Protein AF-A0A380G2Q2-F1 (afdb_monomer_lite)

Organism: NCBI:txid1276936

Radius of gyration: 17.7 Å; chains: 1; bounding box: 60×22×44 Å

Foldseek 3Di:
DVQLLVLLVCLLVDPDPVSNVVSNVVSVVVVCVCVVVVLVQLCLVCVPCSVVSVVVVVVVVVVCVVVVVVVLVVQCVVPNPNSNSVVVSVVVVVVVVVVVPDDRRPPPPPPDD

InterPro domains:
  IPR020846 Major facilitator superfamily domain [PS50850] (1-107)
  IPR036259 MFS transporter superfamily [G3DSA:1.20.1250.20] (1-113)
  IPR036259 MFS transporter superfamily [SSF103473] (1-109)

Sequence (113 aa):
MICAAICFLIIPFTHSIVAIMILMMIGNAFIFLPNGVYWSVIIDTAPSKTGTYGGITHFFVNTATVIAPTLTGYLVASYGYSSMFISAVVASLISIVAMCFVKPGEKRMAKHN

Structure (mmCIF, N/CA/C/O backbone):
data_AF-A0A380G2Q2-F1
#
_entry.id   AF-A0A380G2Q2-F1
#
loop_
_atom_site.group_PDB
_atom_site.id
_atom_site.type_symbol
_atom_site.label_atom_id
_atom_site.label_alt_id
_atom_site.label_comp_id
_atom_site.label_asym_id
_atom_site.label_entity_id
_atom_site.label_seq_id
_atom_site.pdbx_PDB_ins_code
_atom_site.Cartn_x
_atom_site.Cartn_y
_atom_site.Cartn_z
_atom_site.occupancy
_atom_site.B_iso_or_equiv
_atom_site.auth_seq_id
_atom_site.auth_comp_id
_atom_site.auth_asym_id
_atom_site.auth_atom_id
_atom_site.pdbx_PDB_model_num
ATOM 1 N N . MET A 1 1 ? 6.469 -1.885 2.450 1.00 72.25 1 MET A N 1
ATOM 2 C CA . MET A 1 1 ? 5.073 -2.341 2.238 1.00 72.25 1 MET A CA 1
ATOM 3 C C . MET A 1 1 ? 4.586 -3.231 3.381 1.00 72.25 1 MET A C 1
ATOM 5 O O . MET A 1 1 ? 3.566 -2.897 3.959 1.00 72.25 1 MET A O 1
ATOM 9 N N . ILE A 1 2 ? 5.323 -4.278 3.787 1.00 77.25 2 ILE A N 1
ATOM 10 C CA . ILE A 1 2 ? 4.938 -5.152 4.922 1.00 77.25 2 ILE A CA 1
ATOM 11 C C . ILE A 1 2 ? 4.740 -4.366 6.232 1.00 77.25 2 ILE A C 1
ATOM 13 O O . ILE A 1 2 ? 3.688 -4.482 6.850 1.00 77.25 2 ILE A O 1
ATOM 17 N N . CYS A 1 3 ? 5.685 -3.497 6.615 1.00 76.00 3 CYS A N 1
ATOM 18 C CA . CYS A 1 3 ? 5.548 -2.688 7.837 1.00 76.00 3 CYS A CA 1
ATOM 19 C C . CYS A 1 3 ? 4.319 -1.763 7.802 1.00 76.00 3 CYS A C 1
ATOM 21 O O . CYS A 1 3 ? 3.600 -1.663 8.789 1.00 76.00 3 CYS A O 1
ATOM 23 N N . ALA A 1 4 ? 4.033 -1.144 6.649 1.00 75.69 4 ALA A N 1
ATOM 24 C CA . ALA A 1 4 ? 2.842 -0.313 6.469 1.00 75.69 4 ALA A CA 1
ATOM 25 C C . ALA A 1 4 ? 1.547 -1.136 6.592 1.00 75.69 4 ALA A C 1
ATOM 27 O O . ALA A 1 4 ? 0.617 -0.711 7.269 1.00 75.69 4 ALA A O 1
ATOM 28 N N . ALA A 1 5 ? 1.506 -2.333 5.995 1.00 75.81 5 ALA A N 1
ATOM 29 C CA . ALA A 1 5 ? 0.360 -3.236 6.080 1.00 75.81 5 ALA A CA 1
ATOM 30 C C . ALA A 1 5 ? 0.068 -3.659 7.529 1.00 75.81 5 ALA A C 1
ATOM 32 O O . ALA A 1 5 ? -1.088 -3.668 7.939 1.00 75.81 5 ALA A O 1
ATOM 33 N N . ILE A 1 6 ? 1.112 -3.946 8.316 1.00 77.88 6 ILE A N 1
ATOM 34 C CA . ILE A 1 6 ? 0.984 -4.274 9.743 1.00 77.88 6 ILE A CA 1
ATOM 35 C C . ILE A 1 6 ? 0.419 -3.078 10.518 1.00 77.88 6 ILE A C 1
ATOM 37 O O . ILE A 1 6 ? -0.514 -3.251 11.299 1.00 77.88 6 ILE A O 1
ATOM 41 N N . CYS A 1 7 ? 0.916 -1.862 10.265 1.00 75.62 7 CYS A N 1
ATOM 42 C CA . CYS A 1 7 ? 0.363 -0.653 10.877 1.00 75.62 7 CYS A CA 1
ATOM 43 C C . CYS A 1 7 ? -1.125 -0.483 10.544 1.00 75.62 7 CYS A C 1
ATOM 45 O O . CYS A 1 7 ? -1.919 -0.269 11.452 1.00 75.62 7 CYS A O 1
ATOM 47 N N . PHE A 1 8 ? -1.530 -0.633 9.280 1.00 75.12 8 PHE A N 1
ATOM 48 C CA . PHE A 1 8 ? -2.938 -0.489 8.891 1.00 75.12 8 PHE A CA 1
ATOM 49 C C . PHE A 1 8 ? -3.844 -1.602 9.429 1.00 75.12 8 PHE A C 1
ATOM 51 O O . PHE A 1 8 ? -5.016 -1.348 9.688 1.00 75.12 8 PHE A O 1
ATOM 58 N N . LEU A 1 9 ? -3.314 -2.807 9.656 1.00 77.81 9 LEU A N 1
ATOM 59 C CA . LEU A 1 9 ? -4.067 -3.932 10.215 1.00 77.81 9 LEU A CA 1
ATOM 60 C C . LEU A 1 9 ? -4.418 -3.725 11.695 1.00 77.81 9 LEU A C 1
ATOM 62 O O . LEU A 1 9 ? -5.461 -4.190 12.142 1.00 77.81 9 LEU A O 1
ATOM 66 N N . ILE A 1 10 ? -3.593 -2.986 12.442 1.00 76.38 10 ILE A N 1
ATOM 67 C CA . ILE A 1 10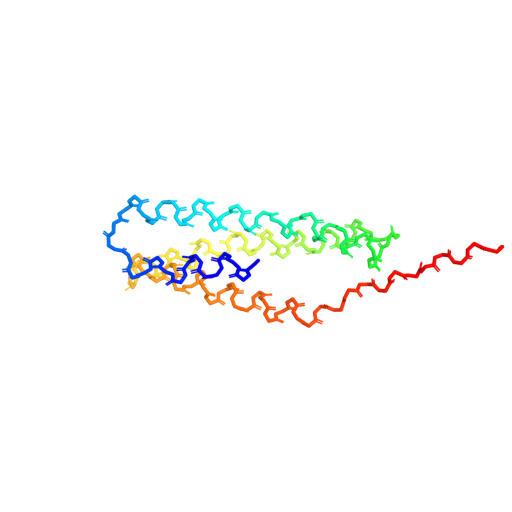 ? -3.821 -2.690 13.866 1.00 76.38 10 ILE A CA 1
ATOM 68 C C . ILE A 1 10 ? -4.873 -1.576 14.058 1.00 76.38 10 ILE A C 1
ATOM 70 O O . ILE A 1 10 ? -5.573 -1.547 15.072 1.00 76.38 10 ILE A O 1
ATOM 74 N N . ILE A 1 11 ? -5.051 -0.688 13.072 1.00 77.38 11 ILE A N 1
ATOM 75 C CA . ILE A 1 11 ? -5.998 0.441 13.133 1.00 77.38 11 ILE A CA 1
ATOM 76 C C . ILE A 1 11 ? -7.449 0.031 13.449 1.00 77.38 11 ILE A C 1
ATOM 78 O O . ILE A 1 11 ? -8.007 0.608 14.380 1.00 77.38 11 ILE A O 1
ATOM 82 N N . PRO A 1 12 ? -8.081 -0.940 12.758 1.00 69.06 12 PRO A N 1
ATOM 83 C CA . PRO A 1 12 ? -9.478 -1.300 13.023 1.00 69.06 12 PRO A CA 1
ATOM 84 C C . PRO A 1 12 ? -9.733 -1.872 14.428 1.00 69.06 12 PRO A C 1
ATOM 86 O O . PRO A 1 12 ? -10.879 -1.893 14.863 1.00 69.06 12 PRO A O 1
ATOM 89 N N . PHE A 1 13 ? -8.692 -2.296 15.154 1.00 73.62 13 PHE A N 1
ATOM 90 C CA . PHE A 1 13 ? -8.791 -2.762 16.545 1.00 73.62 13 PHE A CA 1
ATOM 91 C C . PHE A 1 13 ? -8.567 -1.646 17.575 1.00 73.62 13 PHE A C 1
ATOM 93 O O . PHE A 1 13 ? -8.641 -1.880 18.781 1.00 73.62 13 PHE A O 1
ATOM 100 N N . THR A 1 14 ? -8.273 -0.427 17.119 1.00 73.31 14 THR A N 1
ATOM 101 C CA . THR A 1 14 ? -7.903 0.695 17.978 1.00 73.31 14 THR A CA 1
ATOM 102 C C . THR A 1 14 ? -9.044 1.707 18.041 1.00 73.31 14 THR A C 1
ATOM 104 O O . THR A 1 14 ? -9.394 2.323 17.042 1.00 73.31 14 THR A O 1
ATOM 107 N N . HIS A 1 15 ? -9.608 1.934 19.230 1.00 69.38 15 HIS A N 1
ATOM 108 C CA . HIS A 1 15 ? -10.731 2.869 19.423 1.00 69.38 15 HIS A CA 1
ATOM 109 C C . HIS A 1 15 ? -10.301 4.322 19.710 1.00 69.38 15 HIS A C 1
ATOM 111 O O . HIS A 1 15 ? -11.148 5.199 19.864 1.00 69.38 15 HIS A O 1
ATOM 117 N N . SER A 1 16 ? -8.992 4.593 19.797 1.00 77.88 16 SER A N 1
ATOM 118 C CA . SER A 1 16 ? -8.449 5.924 20.101 1.00 77.88 16 SER A CA 1
ATOM 119 C C . SER A 1 16 ? -7.974 6.645 18.841 1.00 77.88 16 SER A C 1
ATOM 121 O O . SER A 1 16 ? -7.054 6.186 18.164 1.00 77.88 16 SER A O 1
ATOM 123 N N . ILE A 1 17 ? -8.549 7.820 18.572 1.00 78.94 17 ILE A N 1
ATOM 124 C CA . ILE A 1 17 ? -8.250 8.654 17.394 1.00 78.94 17 ILE A CA 1
ATOM 125 C C . ILE A 1 17 ? -6.757 9.011 17.323 1.00 78.94 17 ILE A C 1
ATOM 127 O O . ILE A 1 17 ? -6.150 8.924 16.259 1.00 78.94 17 ILE A O 1
ATOM 131 N N . VAL A 1 18 ? -6.140 9.351 18.461 1.00 84.94 18 VAL A N 1
ATOM 132 C CA . VAL A 1 18 ? -4.714 9.721 18.525 1.00 84.94 18 VAL A CA 1
ATOM 133 C C . VAL A 1 18 ? -3.822 8.550 18.106 1.00 84.94 18 VAL A C 1
ATOM 135 O O . VAL A 1 18 ? -2.873 8.732 17.347 1.00 84.94 18 VAL A O 1
ATOM 138 N N . ALA A 1 19 ? -4.152 7.333 18.544 1.00 80.81 19 ALA A N 1
ATOM 139 C CA . ALA A 1 19 ? -3.400 6.139 18.175 1.00 80.81 19 ALA A CA 1
ATOM 140 C C . ALA A 1 19 ? -3.547 5.813 16.678 1.00 80.81 19 ALA A C 1
ATOM 142 O O . ALA A 1 19 ? -2.554 5.481 16.031 1.00 80.81 19 ALA A O 1
ATOM 143 N N . ILE 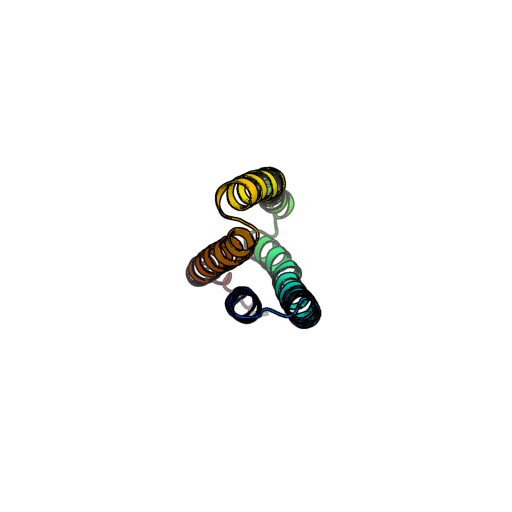A 1 20 ? -4.745 5.994 16.105 1.00 80.88 20 ILE A N 1
ATOM 144 C CA . ILE A 1 20 ? -4.978 5.849 14.659 1.00 80.88 20 ILE A CA 1
ATOM 145 C C . ILE A 1 20 ? -4.105 6.836 13.873 1.00 80.88 20 ILE A C 1
ATOM 147 O O . ILE A 1 20 ? -3.429 6.434 12.928 1.00 80.88 20 ILE A O 1
ATOM 151 N N . MET A 1 21 ? -4.060 8.108 14.280 1.00 83.19 21 MET A N 1
ATOM 152 C CA . MET A 1 21 ? -3.254 9.132 13.604 1.00 83.19 21 MET A CA 1
ATOM 153 C C . MET A 1 21 ? -1.755 8.806 13.621 1.00 83.19 21 MET A C 1
ATOM 155 O O . MET A 1 21 ? -1.090 8.935 12.593 1.00 83.19 21 MET A O 1
ATOM 159 N N . ILE A 1 22 ? -1.227 8.337 14.756 1.00 85.44 22 ILE A N 1
ATOM 160 C CA . ILE A 1 22 ? 0.182 7.930 14.876 1.00 85.44 22 ILE A CA 1
ATOM 161 C C . ILE A 1 22 ? 0.475 6.725 13.969 1.00 85.44 22 ILE A C 1
ATOM 163 O O . ILE A 1 22 ? 1.460 6.736 13.229 1.00 85.44 22 ILE A O 1
ATOM 167 N N . LEU A 1 23 ? -0.397 5.710 13.966 1.00 81.94 23 LEU A N 1
ATOM 168 C CA . LEU A 1 23 ? -0.254 4.540 13.092 1.00 81.94 23 LEU A CA 1
ATOM 169 C C . LEU A 1 23 ? -0.316 4.914 11.607 1.00 81.94 23 LEU A C 1
ATOM 171 O O . LEU A 1 23 ? 0.467 4.387 10.819 1.00 81.94 23 LEU A O 1
ATOM 175 N N . MET A 1 24 ? -1.199 5.838 11.219 1.00 82.00 24 MET A N 1
ATOM 176 C CA . MET A 1 24 ? -1.276 6.339 9.845 1.00 82.00 24 MET A CA 1
ATOM 177 C C . MET A 1 24 ? -0.024 7.124 9.452 1.00 82.00 24 MET A C 1
ATOM 179 O O . MET A 1 24 ? 0.480 6.934 8.348 1.00 82.00 24 MET A O 1
ATOM 183 N N . MET A 1 25 ? 0.512 7.964 10.343 1.00 87.12 25 MET A N 1
ATOM 184 C CA . MET A 1 25 ? 1.747 8.711 10.092 1.00 87.12 25 MET A CA 1
ATOM 185 C C . MET A 1 25 ? 2.924 7.762 9.835 1.00 87.12 25 MET A C 1
ATOM 187 O O . MET A 1 25 ? 3.634 7.903 8.838 1.00 87.12 25 MET A O 1
ATOM 191 N N . ILE A 1 26 ? 3.093 6.760 10.701 1.00 85.56 26 ILE A N 1
ATOM 192 C CA . ILE A 1 26 ? 4.142 5.744 10.570 1.00 85.56 26 ILE A CA 1
ATOM 193 C C . ILE A 1 26 ? 3.924 4.905 9.300 1.00 85.56 26 ILE A C 1
ATOM 195 O O . ILE A 1 26 ? 4.852 4.710 8.514 1.00 85.56 26 ILE A O 1
ATOM 199 N N . GLY A 1 27 ? 2.692 4.453 9.050 1.00 82.44 27 GLY A N 1
ATOM 200 C CA . GLY A 1 27 ? 2.337 3.693 7.850 1.00 82.44 27 GLY A CA 1
ATOM 201 C C . GLY A 1 27 ? 2.624 4.462 6.557 1.00 82.44 27 GLY A C 1
ATOM 202 O O . GLY A 1 27 ? 3.182 3.898 5.613 1.00 82.44 27 GLY A O 1
ATOM 203 N N . ASN A 1 28 ? 2.325 5.763 6.529 1.00 81.69 28 ASN A N 1
ATOM 204 C CA . ASN A 1 28 ? 2.579 6.622 5.377 1.00 81.69 28 ASN A CA 1
ATOM 205 C C . ASN A 1 28 ? 4.081 6.850 5.137 1.00 81.69 28 ASN A C 1
ATOM 207 O O . ASN A 1 28 ? 4.527 6.823 3.991 1.00 81.69 28 ASN A O 1
ATOM 211 N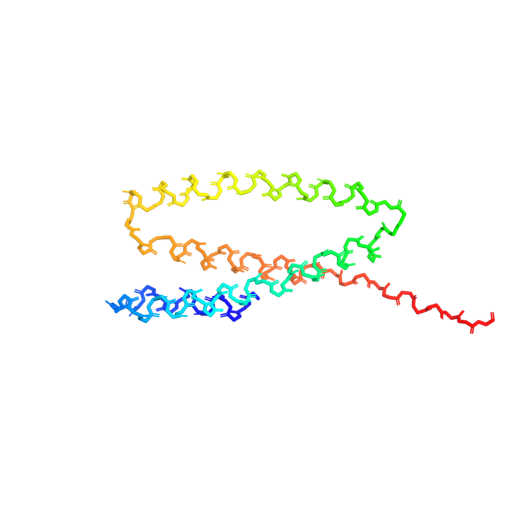 N . ALA A 1 29 ? 4.884 6.980 6.200 1.00 83.75 29 ALA A N 1
ATOM 212 C CA . ALA A 1 29 ? 6.342 7.038 6.074 1.00 83.75 29 ALA A CA 1
ATOM 213 C C . ALA A 1 29 ? 6.897 5.773 5.392 1.00 83.75 29 ALA A C 1
ATOM 215 O O . ALA A 1 29 ? 7.738 5.855 4.495 1.00 83.75 29 ALA A O 1
ATOM 216 N N . PHE A 1 30 ? 6.361 4.597 5.736 1.00 81.06 30 PHE A N 1
ATOM 217 C CA . PHE A 1 30 ? 6.749 3.331 5.110 1.00 81.06 30 PHE A CA 1
ATOM 218 C C . PHE A 1 30 ? 6.285 3.167 3.654 1.00 81.06 30 PHE A C 1
ATOM 220 O O . PHE A 1 30 ? 6.908 2.414 2.899 1.00 81.06 30 PHE A O 1
ATOM 227 N N . ILE A 1 31 ? 5.211 3.850 3.249 1.00 77.69 31 ILE A N 1
ATOM 228 C CA . ILE A 1 31 ? 4.728 3.888 1.859 1.00 77.69 31 ILE A CA 1
ATOM 229 C C . ILE A 1 31 ? 5.619 4.753 0.960 1.00 77.69 31 ILE A C 1
ATOM 231 O O . ILE A 1 31 ? 5.612 4.558 -0.252 1.00 77.69 31 ILE A O 1
ATOM 235 N N . PHE A 1 32 ? 6.427 5.661 1.513 1.00 80.69 32 PHE A N 1
ATOM 236 C CA . PHE A 1 32 ? 7.298 6.517 0.705 1.00 80.69 32 PHE A CA 1
ATOM 237 C C . PHE A 1 32 ? 8.570 5.800 0.211 1.00 80.69 32 PHE A C 1
ATOM 239 O O . PHE A 1 32 ? 9.089 6.116 -0.857 1.00 80.69 32 PHE A O 1
ATOM 246 N N . LEU A 1 33 ? 9.046 4.779 0.934 1.00 77.94 33 LEU A N 1
ATOM 247 C CA . LEU A 1 33 ? 10.269 4.028 0.601 1.00 77.94 33 LEU A CA 1
ATOM 248 C C . LEU A 1 33 ? 10.290 3.389 -0.808 1.00 77.94 33 LEU A C 1
ATOM 250 O O . LEU A 1 33 ? 11.310 3.501 -1.489 1.00 77.94 33 LEU A O 1
ATOM 254 N N . PRO A 1 34 ? 9.215 2.738 -1.296 1.00 73.81 34 PRO A N 1
ATOM 255 C CA . PRO A 1 34 ? 9.172 2.176 -2.645 1.00 73.81 34 PRO A CA 1
ATOM 256 C C . PRO A 1 34 ? 9.287 3.214 -3.766 1.00 73.81 34 PRO A C 1
ATOM 258 O O . PRO A 1 34 ? 9.627 2.829 -4.879 1.00 73.81 34 PRO A O 1
ATOM 261 N N . ASN A 1 35 ? 9.023 4.502 -3.508 1.00 76.12 35 ASN A N 1
ATOM 262 C CA . ASN A 1 35 ? 9.010 5.534 -4.550 1.00 76.12 35 ASN A CA 1
ATOM 263 C C . ASN A 1 35 ? 10.379 5.652 -5.246 1.00 76.12 35 ASN A C 1
ATOM 265 O O . ASN A 1 35 ? 10.457 5.648 -6.473 1.00 76.12 35 ASN A O 1
ATOM 269 N N . GLY A 1 36 ? 11.470 5.629 -4.473 1.00 74.62 36 GLY A N 1
ATOM 270 C CA . GLY A 1 36 ? 12.827 5.623 -5.029 1.00 74.62 36 GLY A CA 1
ATO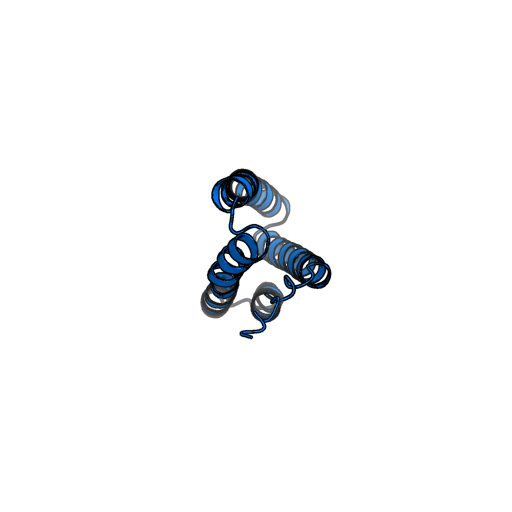M 271 C C . GLY A 1 36 ? 13.179 4.320 -5.755 1.00 74.62 36 GLY A C 1
ATOM 272 O O . GLY A 1 36 ? 13.788 4.349 -6.820 1.00 74.62 36 GLY A O 1
ATOM 273 N N . VAL A 1 37 ? 12.750 3.171 -5.220 1.00 74.00 37 VAL A N 1
ATOM 274 C CA . VAL A 1 37 ? 12.997 1.851 -5.833 1.00 74.00 37 VAL A CA 1
ATOM 275 C C . VAL A 1 37 ? 12.291 1.731 -7.182 1.00 74.00 37 VAL A C 1
ATOM 277 O O . VAL A 1 37 ? 12.858 1.207 -8.133 1.00 74.00 37 VAL A O 1
ATOM 280 N N . TYR A 1 38 ? 11.071 2.251 -7.276 1.00 73.38 38 TYR A N 1
ATOM 281 C CA . TYR A 1 38 ? 10.264 2.239 -8.486 1.00 73.38 38 TYR A CA 1
ATOM 282 C C . TYR A 1 38 ? 10.972 2.929 -9.667 1.00 73.38 38 TYR A C 1
ATOM 284 O O . TYR A 1 38 ? 11.050 2.357 -10.756 1.00 73.38 38 TYR A O 1
ATOM 292 N N . TRP A 1 39 ? 11.566 4.104 -9.441 1.00 70.81 39 TRP A N 1
ATOM 293 C CA . TRP A 1 39 ? 12.329 4.805 -10.476 1.00 70.81 39 TRP A CA 1
ATOM 294 C C . TRP A 1 39 ? 13.607 4.063 -10.870 1.00 70.81 39 TRP A C 1
ATOM 296 O O . TRP A 1 39 ? 13.892 3.942 -12.062 1.00 70.81 39 TRP A O 1
ATOM 306 N N . SER A 1 40 ? 14.332 3.501 -9.899 1.00 73.75 40 SER A N 1
ATOM 307 C CA . SER A 1 40 ? 15.524 2.692 -10.180 1.00 73.75 40 SER A CA 1
ATOM 308 C C . SER A 1 40 ? 15.199 1.456 -11.020 1.00 73.75 40 SER A C 1
ATOM 310 O O . SER A 1 40 ? 15.908 1.175 -11.977 1.00 73.75 40 SER A O 1
ATOM 312 N N . VAL A 1 41 ? 14.092 0.758 -10.742 1.00 72.44 41 VAL A N 1
ATOM 313 C CA . VAL A 1 41 ? 13.684 -0.436 -11.505 1.00 72.44 41 VAL A CA 1
ATOM 314 C C . VAL A 1 41 ? 13.388 -0.107 -12.970 1.00 72.44 41 VAL A C 1
ATOM 316 O O . VAL A 1 41 ? 13.771 -0.873 -13.853 1.00 72.44 41 VAL A O 1
ATOM 319 N N . ILE A 1 42 ? 12.736 1.024 -13.259 1.00 72.06 42 ILE A N 1
ATOM 320 C CA . ILE A 1 42 ? 12.456 1.440 -14.644 1.00 72.06 42 ILE A CA 1
ATOM 321 C C . ILE A 1 42 ? 13.757 1.743 -15.393 1.00 72.06 42 ILE A C 1
ATOM 323 O O . ILE A 1 42 ? 13.922 1.313 -16.537 1.00 72.06 42 ILE A O 1
ATOM 327 N N . ILE A 1 43 ? 14.678 2.459 -14.741 1.00 74.50 43 ILE A N 1
ATOM 328 C CA . ILE A 1 43 ? 15.987 2.805 -15.306 1.00 74.50 43 ILE A CA 1
ATOM 329 C C . ILE A 1 43 ? 16.814 1.538 -15.560 1.00 74.50 43 ILE A C 1
ATOM 331 O O . ILE A 1 43 ? 17.378 1.392 -16.643 1.00 74.50 43 ILE A O 1
ATOM 335 N N . ASP A 1 44 ? 16.833 0.606 -14.606 1.00 70.44 44 ASP A N 1
ATOM 336 C CA . ASP A 1 44 ? 17.591 -0.646 -14.695 1.00 70.44 44 ASP A CA 1
ATOM 337 C C . ASP A 1 44 ? 17.016 -1.602 -15.754 1.00 70.44 44 ASP A C 1
ATOM 339 O O . ASP A 1 44 ? 17.764 -2.293 -16.444 1.00 70.44 44 ASP A O 1
ATOM 343 N N . THR A 1 45 ? 15.690 -1.635 -15.921 1.00 69.12 45 THR A N 1
ATOM 344 C CA . THR A 1 45 ? 15.024 -2.540 -16.874 1.00 69.12 45 THR A CA 1
ATOM 345 C C . THR A 1 45 ? 15.180 -2.074 -18.323 1.00 69.12 45 THR A C 1
ATOM 347 O O . THR A 1 45 ? 15.291 -2.899 -19.230 1.00 69.12 45 THR A O 1
ATOM 350 N N . ALA A 1 46 ? 15.174 -0.761 -18.575 1.00 67.25 46 ALA A N 1
ATOM 351 C CA . ALA A 1 46 ? 15.223 -0.227 -19.934 1.00 67.25 46 ALA A CA 1
ATOM 352 C C . ALA A 1 46 ? 15.889 1.163 -20.007 1.00 67.25 46 ALA A C 1
ATOM 354 O O . ALA A 1 46 ? 15.204 2.146 -20.303 1.00 67.25 46 ALA A O 1
ATOM 355 N N . PRO A 1 47 ? 17.225 1.265 -19.860 1.00 65.12 47 PRO A N 1
ATOM 356 C CA . PRO A 1 47 ? 17.929 2.552 -19.778 1.00 65.12 47 PRO A CA 1
ATOM 357 C C . PRO A 1 47 ? 17.786 3.424 -21.039 1.00 65.12 47 PRO A C 1
ATOM 359 O O . PRO A 1 47 ? 17.842 4.646 -20.963 1.00 65.12 47 PRO A O 1
ATOM 362 N N . SER A 1 48 ? 17.551 2.814 -22.209 1.00 70.50 48 SER A N 1
ATOM 363 C CA . SER A 1 48 ? 17.302 3.523 -23.477 1.00 70.50 48 SER A CA 1
ATOM 364 C C . SER A 1 48 ? 15.841 3.967 -23.664 1.00 70.50 48 SER A C 1
ATOM 366 O O . SER A 1 48 ? 15.566 4.786 -24.542 1.00 70.50 48 SER A O 1
ATOM 368 N N . LYS A 1 49 ? 14.894 3.420 -22.890 1.00 73.31 49 LYS A N 1
ATOM 369 C CA . LYS A 1 49 ? 13.445 3.657 -23.035 1.00 73.31 49 LYS A CA 1
ATOM 370 C C . LYS A 1 49 ? 12.779 4.068 -21.719 1.00 73.31 49 LYS A C 1
ATOM 372 O O . LYS A 1 49 ? 11.560 3.953 -21.588 1.00 73.31 49 LYS A O 1
ATOM 377 N N . THR A 1 50 ? 13.551 4.587 -20.764 1.00 73.12 50 THR A N 1
ATOM 378 C CA . THR A 1 50 ? 13.083 5.015 -19.437 1.00 73.12 50 THR A CA 1
ATOM 379 C C . THR A 1 50 ? 11.874 5.953 -19.525 1.00 73.12 50 THR A C 1
ATOM 381 O O . THR A 1 50 ? 10.938 5.820 -18.743 1.00 73.12 50 THR A O 1
ATOM 384 N N . GLY A 1 51 ? 11.833 6.843 -20.527 1.00 76.25 51 GLY A N 1
ATOM 385 C CA . GLY A 1 51 ? 10.698 7.743 -20.762 1.00 76.25 51 GLY A CA 1
ATOM 386 C C . GLY A 1 51 ? 9.395 7.028 -21.146 1.00 76.25 51 GLY A C 1
ATOM 387 O O . GLY A 1 51 ? 8.332 7.383 -20.644 1.00 76.25 51 GLY A O 1
ATOM 388 N N . THR A 1 52 ? 9.454 5.986 -21.981 1.00 80.00 52 THR A N 1
ATOM 389 C CA . THR A 1 52 ? 8.263 5.223 -22.397 1.00 80.00 52 THR A CA 1
ATOM 390 C C . THR A 1 52 ? 7.734 4.349 -21.261 1.00 80.00 52 THR A C 1
ATOM 392 O O . THR A 1 52 ? 6.538 4.376 -20.981 1.00 80.00 52 THR A O 1
ATOM 395 N N . TYR A 1 53 ? 8.609 3.611 -20.569 1.00 78.19 53 TYR A N 1
ATOM 396 C CA . TYR A 1 53 ? 8.206 2.769 -19.433 1.00 78.19 53 TYR A CA 1
ATOM 397 C C . TYR A 1 53 ? 7.744 3.602 -18.226 1.00 78.19 53 TYR A C 1
ATOM 399 O O . TYR A 1 53 ? 6.761 3.250 -17.569 1.00 78.19 53 TYR A O 1
ATOM 407 N N . GLY A 1 54 ? 8.390 4.746 -17.980 1.00 80.69 54 GLY A N 1
ATOM 408 C CA . GLY A 1 54 ? 7.937 5.735 -17.003 1.00 80.69 54 GLY A CA 1
ATOM 409 C C . GLY A 1 54 ? 6.563 6.305 -17.350 1.00 80.69 54 GLY A C 1
ATOM 410 O O . GLY A 1 54 ? 5.692 6.354 -16.485 1.00 80.69 54 GLY A O 1
ATOM 411 N N . GLY A 1 55 ? 6.329 6.654 -18.620 1.00 83.69 55 GLY A N 1
ATOM 412 C CA . GLY A 1 55 ? 5.036 7.148 -19.102 1.00 83.69 55 GLY A CA 1
ATOM 413 C C . GLY A 1 55 ? 3.901 6.131 -18.952 1.00 83.69 55 GLY A C 1
ATOM 414 O O . GLY A 1 55 ? 2.846 6.471 -18.418 1.00 83.69 55 GLY A O 1
ATOM 415 N N . ILE A 1 56 ? 4.126 4.871 -19.348 1.00 85.62 56 ILE A N 1
ATOM 416 C CA . ILE A 1 56 ? 3.146 3.783 -19.179 1.00 85.62 56 ILE A CA 1
ATOM 417 C C . ILE A 1 56 ? 2.787 3.615 -17.704 1.00 85.62 56 ILE A C 1
ATOM 419 O O . ILE A 1 56 ? 1.616 3.491 -17.352 1.00 85.62 56 ILE A O 1
ATOM 423 N N . THR A 1 57 ? 3.779 3.645 -16.821 1.00 84.38 57 THR A N 1
ATOM 424 C CA . THR A 1 57 ? 3.485 3.437 -15.409 1.00 84.38 57 THR A CA 1
ATOM 425 C C . THR A 1 57 ? 2.799 4.651 -14.778 1.00 84.38 57 THR A C 1
ATOM 427 O O . THR A 1 57 ? 1.858 4.482 -14.006 1.00 84.38 57 THR A O 1
ATOM 430 N N . HIS A 1 58 ? 3.166 5.876 -15.166 1.00 86.69 58 HIS A N 1
ATOM 431 C CA . HIS A 1 58 ? 2.434 7.080 -14.766 1.00 86.69 58 HIS A CA 1
ATOM 432 C C . HIS A 1 58 ? 0.981 7.075 -15.239 1.00 86.69 58 HIS A C 1
ATOM 434 O O . HIS A 1 58 ? 0.117 7.577 -14.522 1.00 86.69 58 HIS A O 1
ATOM 440 N N . PHE A 1 59 ? 0.693 6.510 -16.412 1.00 90.81 59 PHE A N 1
ATOM 441 C CA . PHE A 1 59 ? -0.676 6.336 -16.884 1.00 90.81 59 PHE A CA 1
ATOM 442 C C . PHE A 1 59 ? -1.478 5.453 -15.918 1.00 90.81 59 PHE A C 1
ATOM 444 O O . PHE A 1 59 ? -2.492 5.902 -15.388 1.00 90.81 59 PHE A O 1
ATOM 451 N N . PHE A 1 60 ? -0.973 4.259 -15.584 1.00 89.31 60 PHE A N 1
ATOM 452 C CA . PHE A 1 60 ? -1.635 3.371 -14.622 1.00 89.31 60 PHE A CA 1
ATOM 453 C C . PHE A 1 60 ? -1.768 3.994 -13.228 1.00 89.31 60 PHE A C 1
ATOM 455 O O . PHE A 1 60 ? -2.833 3.898 -12.620 1.00 89.31 60 PHE A O 1
ATOM 462 N N . VAL A 1 61 ? -0.722 4.660 -12.729 1.00 87.62 61 VAL A N 1
ATOM 463 C CA . VAL A 1 61 ? -0.741 5.325 -11.417 1.00 87.62 61 VAL A CA 1
ATOM 464 C C . VAL A 1 61 ? -1.775 6.449 -11.386 1.00 87.62 61 VAL A C 1
ATOM 466 O O . VAL A 1 61 ? -2.548 6.522 -10.434 1.00 87.62 61 VAL A O 1
ATOM 469 N N . ASN A 1 62 ? -1.852 7.296 -12.416 1.00 91.31 62 ASN A N 1
ATOM 470 C CA . ASN A 1 62 ? -2.857 8.360 -12.474 1.00 91.31 62 ASN A CA 1
ATOM 471 C C . ASN A 1 62 ? -4.277 7.791 -12.532 1.00 91.31 62 ASN A C 1
ATOM 473 O O . ASN A 1 62 ? -5.144 8.238 -11.782 1.00 91.31 62 ASN A O 1
ATOM 477 N N . THR A 1 63 ? -4.516 6.764 -13.350 1.00 93.56 63 THR A N 1
ATOM 478 C CA . THR A 1 63 ? -5.821 6.094 -13.400 1.00 93.56 63 THR A CA 1
ATOM 479 C C . THR A 1 63 ? -6.186 5.481 -12.045 1.00 93.56 63 THR A C 1
ATOM 481 O O . THR A 1 63 ? -7.293 5.692 -11.551 1.00 93.56 63 THR A O 1
ATOM 484 N N . ALA A 1 64 ? -5.248 4.792 -11.391 1.00 88.12 64 ALA A N 1
ATOM 485 C CA . ALA A 1 64 ? -5.451 4.238 -10.056 1.00 88.12 64 ALA A CA 1
ATOM 486 C C . ALA A 1 64 ? -5.722 5.329 -9.008 1.00 88.12 64 ALA A C 1
ATOM 488 O O . ALA A 1 64 ? -6.565 5.137 -8.138 1.00 88.12 64 ALA A O 1
ATOM 489 N N . THR A 1 65 ? -5.069 6.489 -9.118 1.00 87.69 65 THR A N 1
ATOM 490 C CA . THR A 1 65 ? -5.250 7.626 -8.200 1.00 87.69 65 THR A CA 1
ATOM 491 C C . THR A 1 65 ? -6.647 8.237 -8.304 1.00 87.69 65 THR A C 1
ATOM 493 O O . THR A 1 65 ? -7.158 8.742 -7.312 1.00 87.69 65 THR A O 1
ATOM 496 N N . VAL A 1 66 ? -7.295 8.157 -9.470 1.00 92.12 66 VAL A N 1
ATOM 497 C CA . VAL A 1 66 ? -8.697 8.575 -9.637 1.00 92.12 66 VAL A CA 1
ATOM 498 C C . VAL A 1 66 ? -9.654 7.508 -9.102 1.00 92.12 66 VAL A C 1
ATOM 500 O O . VAL A 1 66 ? -10.595 7.828 -8.383 1.00 92.12 66 VAL A O 1
ATOM 503 N N . ILE A 1 67 ? -9.405 6.231 -9.407 1.00 91.38 67 ILE A N 1
ATOM 504 C CA . ILE A 1 67 ? -10.306 5.128 -9.034 1.00 91.38 67 ILE A CA 1
ATOM 505 C C . ILE A 1 67 ? -10.274 4.844 -7.523 1.00 91.38 67 ILE A C 1
ATOM 507 O O . ILE A 1 67 ? -11.318 4.595 -6.919 1.00 91.38 67 ILE A O 1
ATOM 511 N N . ALA A 1 68 ? -9.096 4.882 -6.898 1.00 85.56 68 ALA A N 1
ATOM 512 C CA . ALA A 1 68 ? -8.904 4.535 -5.491 1.00 85.56 68 ALA A CA 1
ATOM 513 C C . ALA A 1 68 ? -9.777 5.348 -4.510 1.00 85.56 68 ALA A C 1
ATOM 515 O O . ALA A 1 68 ? -10.455 4.718 -3.692 1.00 85.56 68 ALA A O 1
ATOM 516 N N . PRO A 1 69 ? -9.826 6.697 -4.551 1.00 87.44 69 PRO A N 1
ATOM 517 C CA . PRO A 1 69 ? -10.674 7.479 -3.653 1.00 87.44 69 PRO A CA 1
ATOM 518 C C . PRO A 1 69 ? -12.163 7.277 -3.934 1.00 87.44 69 PRO A C 1
ATOM 520 O O . PRO A 1 69 ? -12.942 7.229 -2.987 1.00 87.44 69 PRO A O 1
ATOM 523 N N . THR A 1 70 ? -12.572 7.091 -5.194 1.00 90.31 70 THR A N 1
ATOM 524 C CA . THR A 1 70 ? -13.973 6.795 -5.534 1.00 90.31 70 THR A CA 1
ATOM 525 C C . THR A 1 70 ? -14.413 5.458 -4.947 1.00 90.31 70 THR A C 1
ATOM 527 O O . THR A 1 70 ? -15.447 5.383 -4.284 1.00 90.31 70 THR A O 1
ATOM 530 N N . LEU A 1 71 ? -13.604 4.410 -5.128 1.00 85.62 71 LEU A N 1
ATOM 531 C CA . LEU A 1 71 ? -13.878 3.091 -4.567 1.00 85.62 71 LEU A CA 1
ATOM 532 C C . LEU A 1 71 ? -13.874 3.140 -3.035 1.00 85.62 71 LEU A C 1
ATOM 534 O O . LEU A 1 71 ? -14.804 2.657 -2.396 1.00 85.62 71 LEU A O 1
ATOM 538 N N . THR A 1 72 ? -12.870 3.785 -2.441 1.00 85.31 72 THR A N 1
ATOM 539 C CA . THR A 1 72 ? -12.773 3.943 -0.984 1.00 85.31 72 THR A CA 1
ATOM 540 C C . THR A 1 72 ? -13.975 4.700 -0.421 1.00 85.31 72 THR A C 1
ATOM 542 O O . THR A 1 72 ? -14.562 4.258 0.561 1.00 85.31 72 THR A O 1
ATOM 545 N N . GLY A 1 73 ? -14.397 5.792 -1.064 1.00 84.94 73 GLY A N 1
ATOM 546 C CA . GLY A 1 73 ? -15.572 6.564 -0.664 1.00 84.94 73 GLY A CA 1
ATOM 547 C C . GLY A 1 73 ? -16.859 5.740 -0.714 1.00 84.94 73 GLY A C 1
ATOM 548 O O . GLY A 1 73 ? -17.642 5.777 0.232 1.00 84.94 73 GLY A O 1
ATOM 549 N N . TYR A 1 74 ? -17.043 4.928 -1.760 1.00 88.31 74 TYR A N 1
ATOM 550 C CA . TYR A 1 74 ? -18.179 4.008 -1.860 1.00 88.31 74 TYR A CA 1
ATOM 551 C C . TYR A 1 74 ? -18.187 2.956 -0.735 1.00 88.31 74 TYR A C 1
ATOM 553 O O . TYR A 1 74 ? -19.226 2.712 -0.110 1.00 88.31 74 TYR A O 1
ATOM 561 N N . LEU A 1 75 ? -17.027 2.359 -0.432 1.00 84.12 75 LEU A N 1
ATOM 562 C CA . LEU A 1 75 ? -16.894 1.390 0.661 1.00 84.12 75 LEU A CA 1
ATOM 563 C C . LEU A 1 75 ? -17.161 2.019 2.034 1.00 84.12 75 LEU A C 1
ATOM 565 O O . LEU A 1 75 ? -17.790 1.381 2.880 1.00 84.12 75 LEU A O 1
ATOM 569 N N . VAL A 1 76 ? -16.703 3.249 2.271 1.00 85.56 76 VAL A N 1
ATOM 570 C CA . VAL A 1 76 ? -16.939 3.952 3.542 1.00 85.56 76 VAL A CA 1
ATOM 571 C C . VAL A 1 76 ? -18.407 4.329 3.692 1.00 85.56 76 VAL A C 1
ATOM 573 O O . VAL A 1 76 ? -18.967 4.150 4.770 1.00 85.56 76 VAL A O 1
ATOM 576 N N . ALA A 1 77 ? -19.054 4.787 2.617 1.00 84.94 77 ALA A N 1
ATOM 577 C CA . ALA A 1 77 ? -20.470 5.143 2.641 1.00 84.94 77 ALA A CA 1
ATOM 578 C C . ALA A 1 77 ? -21.377 3.940 2.957 1.00 84.94 77 ALA A C 1
ATOM 580 O O . ALA A 1 77 ? -22.391 4.103 3.630 1.00 84.94 77 ALA A O 1
ATOM 581 N N . SER A 1 78 ? -21.001 2.738 2.505 1.00 85.06 78 SER A N 1
ATOM 582 C CA . SER A 1 78 ? -21.813 1.524 2.680 1.00 85.06 78 SER A CA 1
ATOM 583 C C . SER A 1 78 ? -21.491 0.740 3.961 1.00 85.06 78 SER A C 1
ATOM 585 O O . SER A 1 78 ? -22.388 0.154 4.558 1.00 85.06 78 SER A O 1
ATOM 587 N N . TYR A 1 79 ? -20.221 0.709 4.388 1.00 79.38 79 TYR A N 1
ATOM 588 C CA . TYR A 1 79 ? -19.731 -0.166 5.470 1.00 79.38 79 TYR A CA 1
ATOM 589 C C . TYR A 1 79 ? -19.070 0.584 6.643 1.00 79.38 79 TYR A C 1
ATOM 591 O O . TYR A 1 79 ? -18.626 -0.046 7.603 1.00 79.38 79 TYR A O 1
ATOM 599 N N . GLY A 1 80 ? -18.993 1.916 6.589 1.00 80.19 80 GLY A N 1
ATOM 600 C CA . GLY A 1 80 ? -18.384 2.756 7.623 1.00 80.19 80 GLY A CA 1
ATOM 601 C C . GLY A 1 80 ? -16.860 2.894 7.515 1.00 80.19 80 GLY A C 1
ATOM 602 O O . GLY A 1 80 ? -16.209 2.292 6.665 1.00 80.19 80 GLY A O 1
ATOM 603 N N . TYR A 1 81 ? -16.266 3.699 8.401 1.00 75.38 81 TYR A N 1
ATOM 604 C CA . TYR A 1 81 ? -14.840 4.071 8.355 1.00 75.38 81 TYR A CA 1
ATOM 605 C C . TYR A 1 81 ? -13.867 2.884 8.431 1.00 75.38 81 TYR A C 1
ATOM 607 O O . TYR A 1 81 ? -12.788 2.936 7.842 1.00 75.38 81 TYR A O 1
ATOM 615 N N . SER A 1 82 ? -14.236 1.797 9.111 1.00 75.44 82 SER A N 1
ATOM 616 C CA . SER A 1 82 ? -13.377 0.614 9.243 1.00 75.44 82 SER A CA 1
ATOM 617 C C . SER A 1 82 ? -13.094 -0.072 7.901 1.00 75.44 82 SER A C 1
ATOM 619 O O . SER A 1 82 ? -12.029 -0.668 7.735 1.00 75.44 82 SER A O 1
ATOM 621 N N . SER A 1 83 ? -13.997 0.040 6.917 1.00 78.94 83 SER A N 1
ATOM 622 C CA . SER A 1 83 ? -13.827 -0.606 5.610 1.00 78.94 83 SER A CA 1
ATOM 623 C C . SER A 1 83 ? -12.670 -0.014 4.797 1.00 78.94 83 SER A C 1
ATOM 625 O O . SER A 1 83 ? -12.007 -0.751 4.070 1.00 78.94 83 SER A O 1
ATOM 627 N N . MET A 1 84 ? -12.358 1.275 4.978 1.00 79.38 84 MET A N 1
ATOM 628 C CA . MET A 1 84 ? -11.230 1.953 4.326 1.00 79.38 84 MET A CA 1
ATOM 629 C C . MET A 1 84 ? -9.876 1.401 4.775 1.00 79.38 84 MET A C 1
ATOM 631 O O . MET A 1 84 ? -8.951 1.271 3.976 1.00 79.38 84 MET A O 1
ATOM 635 N N . PHE A 1 85 ? -9.748 1.055 6.055 1.00 78.62 85 PHE A N 1
ATOM 636 C CA . PHE A 1 85 ? -8.513 0.471 6.572 1.00 78.62 85 PHE A CA 1
ATOM 637 C C . PHE A 1 85 ? -8.364 -0.983 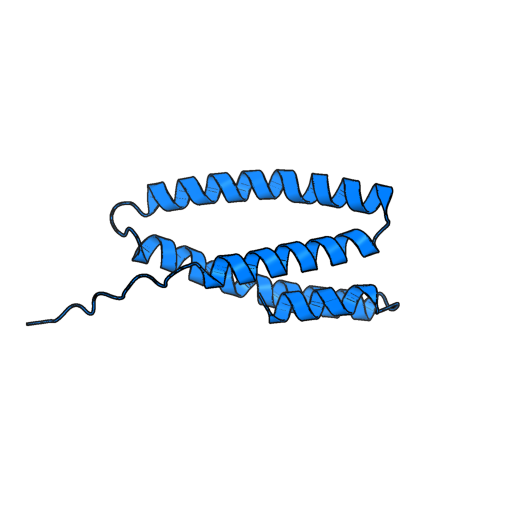6.128 1.00 78.62 85 PHE A C 1
ATOM 639 O O . PHE A 1 85 ? -7.278 -1.395 5.726 1.00 78.62 85 PHE A O 1
ATOM 646 N N . ILE A 1 86 ? -9.462 -1.741 6.113 1.00 79.75 86 ILE A N 1
ATOM 647 C CA . ILE A 1 86 ? -9.465 -3.121 5.614 1.00 79.75 86 ILE A CA 1
ATOM 648 C C . ILE A 1 86 ? -9.102 -3.157 4.122 1.00 79.75 86 ILE A C 1
ATOM 650 O O . ILE A 1 86 ? -8.258 -3.959 3.722 1.00 79.75 86 ILE A O 1
ATOM 654 N N . SER A 1 87 ? -9.664 -2.267 3.298 1.00 82.44 87 SER A N 1
ATOM 655 C CA . SER A 1 87 ? -9.317 -2.194 1.873 1.00 82.44 87 SER A CA 1
ATOM 656 C C . SER A 1 87 ? -7.850 -1.805 1.657 1.00 82.44 87 SER A C 1
ATOM 658 O O . SER A 1 87 ? -7.191 -2.392 0.797 1.00 82.44 87 SER A O 1
ATOM 660 N N . ALA A 1 88 ? -7.300 -0.902 2.478 1.00 81.38 88 ALA A N 1
ATOM 661 C CA . ALA A 1 88 ? -5.881 -0.546 2.449 1.00 81.38 88 ALA A CA 1
ATOM 662 C C . ALA A 1 88 ? -4.967 -1.735 2.801 1.00 81.38 88 ALA A C 1
ATOM 664 O O . ALA A 1 88 ? -3.928 -1.928 2.162 1.00 81.38 88 ALA A O 1
ATOM 665 N N . VAL A 1 89 ? -5.357 -2.567 3.774 1.00 80.50 89 VAL A N 1
ATOM 666 C CA . VAL A 1 89 ? -4.633 -3.802 4.122 1.00 80.50 89 VAL A CA 1
ATOM 667 C C . VAL A 1 89 ? -4.666 -4.793 2.960 1.00 8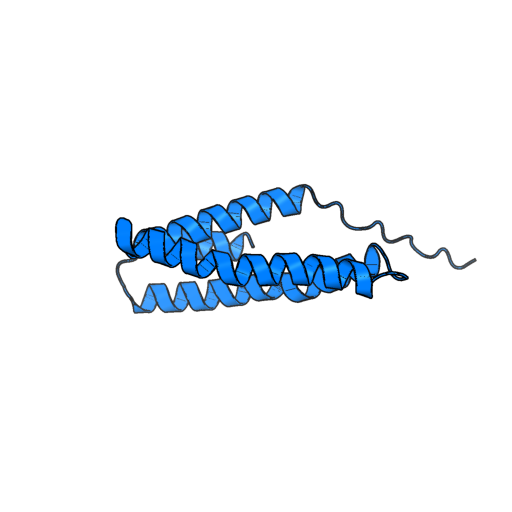0.50 89 VAL A C 1
ATOM 669 O O . VAL A 1 89 ? -3.614 -5.291 2.562 1.00 80.50 89 VAL A O 1
ATOM 672 N N . VAL A 1 90 ? -5.837 -5.038 2.364 1.00 84.75 90 VAL A N 1
ATOM 673 C CA . VAL A 1 90 ? -5.983 -5.951 1.216 1.00 84.75 90 VAL A CA 1
ATOM 674 C C . VAL A 1 90 ? -5.152 -5.472 0.022 1.00 84.75 90 VAL A C 1
ATOM 676 O O . VAL A 1 90 ? -4.391 -6.250 -0.551 1.00 84.75 90 VAL A O 1
ATOM 679 N N . ALA A 1 91 ? -5.220 -4.182 -0.314 1.00 83.94 91 ALA A N 1
ATOM 680 C CA . ALA A 1 91 ? -4.416 -3.593 -1.383 1.00 83.94 91 ALA A CA 1
ATOM 681 C C . ALA A 1 91 ? -2.907 -3.713 -1.105 1.00 83.94 91 ALA A C 1
ATOM 683 O O . ALA A 1 91 ? -2.121 -4.020 -2.007 1.00 83.94 91 ALA A O 1
ATOM 684 N N . SER A 1 92 ? -2.495 -3.537 0.153 1.00 81.25 92 SER A N 1
ATOM 685 C CA . SER A 1 92 ? -1.100 -3.710 0.565 1.00 81.25 92 SER A CA 1
ATOM 686 C C . SER A 1 92 ? -0.642 -5.165 0.439 1.00 81.25 92 SER A C 1
ATOM 688 O O . SER A 1 92 ? 0.471 -5.406 -0.023 1.00 81.25 92 SER A O 1
ATOM 690 N N . LEU A 1 93 ? -1.488 -6.141 0.786 1.00 83.31 93 LEU A N 1
ATOM 691 C CA . LEU A 1 93 ? -1.188 -7.568 0.617 1.00 83.31 93 LEU A CA 1
ATOM 692 C C . LEU A 1 93 ? -1.013 -7.938 -0.856 1.00 83.31 93 LEU A C 1
ATOM 694 O O . LEU A 1 93 ? -0.016 -8.566 -1.208 1.00 83.31 93 LEU A O 1
ATOM 698 N N . ILE A 1 94 ? -1.922 -7.488 -1.725 1.00 86.12 94 ILE A N 1
ATOM 699 C CA . ILE A 1 94 ? -1.806 -7.688 -3.177 1.00 86.12 94 ILE A CA 1
ATOM 700 C C . ILE A 1 94 ? -0.498 -7.076 -3.690 1.00 86.12 94 ILE A C 1
ATOM 702 O O . ILE A 1 94 ? 0.216 -7.710 -4.463 1.00 86.12 94 ILE A O 1
ATOM 706 N N . SER A 1 95 ? -0.142 -5.881 -3.210 1.00 82.19 95 SER A N 1
ATOM 707 C CA . SER A 1 95 ? 1.105 -5.202 -3.585 1.00 82.19 95 SER A CA 1
ATOM 708 C C . SER A 1 95 ? 2.348 -5.993 -3.167 1.00 82.19 95 SER A C 1
ATOM 710 O O . SER A 1 95 ? 3.298 -6.096 -3.938 1.00 82.19 95 SER A O 1
ATOM 712 N N . ILE A 1 96 ? 2.345 -6.589 -1.969 1.00 83.00 96 ILE A N 1
ATOM 713 C CA . ILE A 1 96 ? 3.448 -7.431 -1.482 1.00 83.00 96 ILE A CA 1
ATOM 714 C C . ILE A 1 96 ? 3.582 -8.687 -2.346 1.00 83.00 96 ILE A C 1
ATOM 716 O O . ILE A 1 96 ? 4.687 -9.008 -2.777 1.00 83.00 96 ILE A O 1
ATOM 720 N N . VAL A 1 97 ? 2.468 -9.362 -2.644 1.00 84.81 97 VAL A N 1
ATOM 721 C CA . VAL A 1 97 ? 2.468 -10.548 -3.512 1.00 84.81 97 VAL A CA 1
ATOM 722 C C . VAL A 1 97 ? 2.986 -10.186 -4.902 1.00 84.81 97 VAL A C 1
ATOM 724 O O . VAL A 1 97 ? 3.882 -10.856 -5.404 1.00 84.81 97 VAL A O 1
ATOM 727 N N . ALA A 1 98 ? 2.496 -9.096 -5.496 1.00 82.44 98 ALA A N 1
ATOM 728 C CA . ALA A 1 98 ? 2.964 -8.618 -6.793 1.00 82.44 98 ALA A CA 1
ATOM 729 C C . ALA A 1 98 ? 4.474 -8.329 -6.785 1.00 82.44 98 ALA A C 1
ATOM 731 O O . ALA A 1 98 ? 5.176 -8.748 -7.703 1.00 82.44 98 ALA A O 1
ATOM 732 N N . MET A 1 99 ? 4.997 -7.697 -5.727 1.00 76.12 99 MET A N 1
ATOM 733 C CA . MET A 1 99 ? 6.438 -7.466 -5.569 1.00 76.12 99 MET A CA 1
ATOM 734 C C . MET A 1 99 ? 7.245 -8.765 -5.492 1.00 76.12 99 MET A C 1
ATOM 736 O O . MET A 1 99 ? 8.344 -8.808 -6.033 1.00 76.12 99 MET A O 1
ATOM 740 N N . CYS A 1 100 ? 6.720 -9.835 -4.888 1.00 79.56 100 CYS A N 1
ATOM 741 C CA . CYS A 1 100 ? 7.403 -11.133 -4.871 1.00 79.56 100 CYS A CA 1
ATOM 742 C C . CYS A 1 100 ? 7.572 -11.747 -6.272 1.00 79.56 100 CYS A C 1
ATOM 744 O O . CYS A 1 100 ? 8.517 -12.502 -6.489 1.00 79.56 100 CYS A O 1
ATOM 746 N N . PHE A 1 101 ? 6.690 -11.425 -7.224 1.00 78.25 101 PHE A N 1
ATOM 747 C CA . PHE A 1 101 ? 6.809 -11.875 -8.616 1.00 78.25 101 PHE A CA 1
ATOM 748 C C . PHE A 1 101 ? 7.726 -10.986 -9.469 1.00 78.25 101 PHE A C 1
ATOM 750 O O . PHE A 1 101 ? 8.163 -11.411 -10.542 1.00 78.25 101 PHE A O 1
ATOM 757 N N . VAL A 1 102 ? 8.045 -9.771 -9.014 1.00 69.50 102 VAL A N 1
ATOM 758 C CA . VAL A 1 102 ? 8.973 -8.879 -9.715 1.00 69.50 102 VAL A CA 1
ATOM 759 C C . VAL A 1 102 ? 10.398 -9.379 -9.491 1.00 69.50 102 VAL A C 1
ATOM 761 O O . VAL A 1 102 ? 10.953 -9.279 -8.399 1.00 69.50 102 VAL A O 1
ATOM 764 N N . LYS A 1 103 ? 11.017 -9.910 -10.548 1.00 65.88 103 LYS A N 1
ATOM 765 C CA . LYS A 1 103 ? 12.449 -10.220 -10.537 1.00 65.88 103 LYS A CA 1
ATOM 766 C C . LYS A 1 103 ? 13.242 -8.907 -10.540 1.00 65.88 103 LYS A C 1
ATOM 768 O O . LYS A 1 103 ? 13.003 -8.085 -11.426 1.00 65.88 103 LYS A O 1
ATOM 773 N N . PRO A 1 104 ? 14.182 -8.695 -9.599 1.00 57.78 104 PRO A N 1
ATOM 774 C CA . PRO A 1 104 ? 15.120 -7.585 -9.692 1.00 57.78 104 PRO A CA 1
ATOM 775 C C . PRO A 1 104 ? 15.862 -7.696 -11.025 1.00 57.78 104 PRO A C 1
ATOM 777 O O . PRO A 1 104 ? 16.329 -8.785 -11.365 1.00 57.78 104 PRO A O 1
ATOM 780 N N . GLY A 1 105 ? 15.947 -6.599 -11.782 1.00 52.59 105 GLY A N 1
ATOM 781 C CA . GLY A 1 105 ? 16.752 -6.565 -12.998 1.00 52.59 105 GLY A CA 1
ATOM 782 C C . GLY A 1 105 ? 18.170 -7.017 -12.662 1.00 52.59 105 GLY A C 1
ATOM 783 O O . GLY A 1 105 ? 18.798 -6.464 -11.757 1.00 52.59 105 GLY A O 1
ATOM 784 N N . GLU A 1 106 ? 18.646 -8.073 -13.325 1.00 48.69 106 GLU A N 1
ATOM 785 C CA . GLU A 1 106 ? 20.018 -8.540 -13.174 1.00 48.69 106 GLU A CA 1
ATOM 786 C C . GLU A 1 106 ? 20.946 -7.355 -13.430 1.00 48.69 106 GLU A C 1
ATOM 788 O O . GLU A 1 106 ? 21.053 -6.859 -14.554 1.00 48.69 106 GLU A O 1
ATOM 793 N N . LYS A 1 107 ? 21.642 -6.899 -12.381 1.00 47.69 107 LYS A N 1
ATOM 794 C CA . LYS A 1 107 ? 22.821 -6.061 -12.555 1.00 47.69 107 LYS A CA 1
ATOM 795 C C . LYS A 1 107 ? 23.789 -6.878 -13.391 1.00 47.69 107 LYS A C 1
ATOM 797 O O . LYS A 1 107 ? 24.508 -7.728 -12.869 1.00 47.69 107 LYS A O 1
ATOM 802 N N . ARG A 1 108 ? 23.814 -6.622 -14.697 1.00 45.09 108 ARG A N 1
ATOM 803 C CA . ARG A 1 108 ? 24.929 -7.008 -15.548 1.00 45.09 108 ARG A CA 1
ATOM 804 C C . ARG A 1 108 ? 26.125 -6.242 -14.994 1.00 45.09 108 ARG A C 1
ATOM 806 O O . ARG A 1 108 ? 26.337 -5.080 -15.321 1.00 45.09 108 ARG A O 1
ATOM 813 N N . MET A 1 109 ? 26.834 -6.876 -14.061 1.00 43.88 109 MET A N 1
ATOM 814 C CA . MET A 1 109 ? 28.138 -6.451 -13.578 1.00 43.88 109 MET A CA 1
ATOM 815 C C . MET A 1 109 ? 28.976 -6.219 -14.828 1.00 43.88 109 MET A C 1
ATOM 817 O O . MET A 1 109 ? 29.319 -7.168 -15.535 1.00 43.88 109 MET A O 1
ATOM 821 N N . ALA A 1 110 ? 29.193 -4.947 -15.157 1.00 43.62 110 ALA A N 1
ATOM 822 C CA . ALA A 1 110 ? 30.051 -4.545 -16.247 1.00 43.62 110 ALA A CA 1
ATOM 823 C C . ALA A 1 110 ? 31.440 -5.092 -15.924 1.00 43.62 110 ALA A C 1
ATOM 825 O O . ALA A 1 110 ? 32.153 -4.570 -15.069 1.00 43.62 110 ALA A O 1
ATOM 826 N N . LYS A 1 111 ? 31.779 -6.215 -16.557 1.00 39.25 111 LYS A N 1
ATOM 827 C CA . LYS A 1 111 ? 33.117 -6.777 -16.535 1.00 39.25 111 LYS A CA 1
ATOM 828 C C . LYS A 1 111 ? 34.000 -5.796 -17.301 1.00 39.25 111 LYS A C 1
ATOM 830 O O . LYS A 1 111 ? 33.992 -5.781 -18.527 1.00 39.25 111 LYS A O 1
ATOM 835 N N . HIS A 1 112 ? 34.666 -4.927 -16.550 1.00 42.28 112 HIS A N 1
ATOM 836 C CA . HIS A 1 112 ? 35.782 -4.121 -17.015 1.00 42.28 112 HIS A CA 1
ATOM 837 C C . HIS A 1 112 ? 36.930 -5.080 -17.342 1.00 42.28 112 HIS A C 1
ATOM 839 O O . HIS A 1 112 ? 37.496 -5.673 -16.427 1.00 42.28 112 HIS A O 1
ATOM 845 N N . ASN A 1 113 ? 37.199 -5.268 -18.633 1.00 39.97 113 ASN A N 1
ATOM 846 C CA . ASN A 1 113 ? 38.401 -5.891 -19.178 1.00 39.97 113 ASN A CA 1
ATOM 847 C C . ASN A 1 113 ? 38.901 -5.008 -20.318 1.00 39.97 113 ASN A C 1
ATOM 849 O O . ASN A 1 113 ? 38.039 -4.600 -21.131 1.00 39.97 113 ASN A O 1
#

Secondary structure (DSSP, 8-state):
-HHHHHHHHHGGG---HHHHHHHHHHHHHHHHHHHHHHHHHHHHH-TTSHHHHHHHHHHHHHHHHHHHHHHHHHHHHHH-THHHHHHHHHHHHHHHHHHHH-PPP--------

pLDDT: mean 76.89, std 11.4, range [39.25, 93.56]